Protein AF-A0A3N0GCI2-F1 (afdb_monomer_lite)

InterPro domains:
  IPR032248 Protein of unknown function DUF4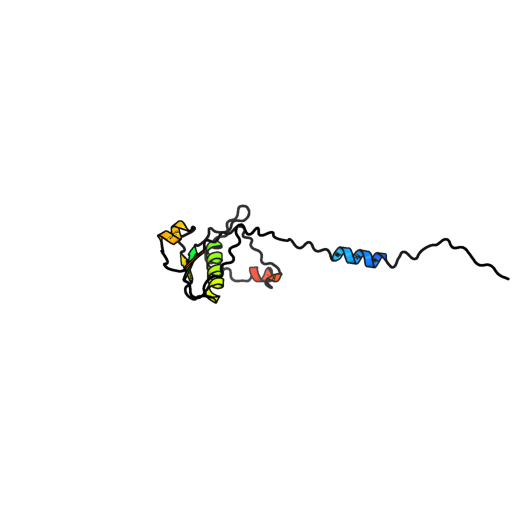823 [PF16105] (45-133)

Organism: NCBI:txid1577887

Sequence (144 aa):
MIAIILICYKRNYMKGYISALCVIFLSGCSAKYNSAMIQKNDELLTKDREIIIAVPANGVYLQKEYPGSGSITANIIKSAFSRYTDNVKIIAECKDISCLTSSLSIARGYYVVPEILHWEDRATEWSGIHKSRLSRLPKTTISR

Secondary structure (DSSP, 8-state):
-------------SSSHHHHHHHHTT-----------SS---PPPPTT-EEEEEPPPPPEETTEE-TTHHHHHHHHHHHHHTTT-S-EEEETT--SHHHHHHH---SSEEEE----S-------GGGS--HHHHTTS-TTSS--

pLDDT: mean 75.3, std 19.94, range [32.22, 97.56]

Foldseek 3Di:
DDDDDDDDDDDDDPPVVVVVVVVVVPDDDDDDDDPPPVDDDPDDFDFAAAEEEEQAAFFDDDHDGDPCNSVVVRVVVQVVNCVRHVRYYYDDPDQDPVCVCVVDPDPTHDYHHDYHPHDDPDPDVVVVQDPVNVVVPPPPPPDD

Radius of gyration: 28.75 Å; chains: 1; bounding box: 95×40×65 Å

Structure (mmCIF, N/CA/C/O backbone):
data_AF-A0A3N0GCI2-F1
#
_entry.id   AF-A0A3N0GCI2-F1
#
loop_
_atom_site.group_PDB
_atom_site.id
_atom_site.type_symbol
_atom_site.label_atom_id
_atom_site.label_alt_id
_atom_site.label_comp_id
_atom_site.label_asym_id
_atom_site.label_entity_id
_atom_site.label_seq_id
_atom_site.pdbx_PDB_ins_code
_atom_site.Cartn_x
_atom_site.Cartn_y
_atom_site.Cartn_z
_atom_site.occupancy
_atom_site.B_iso_or_equiv
_atom_site.auth_seq_id
_atom_site.auth_comp_id
_atom_site.auth_asym_id
_atom_site.auth_atom_id
_atom_site.pdbx_PDB_model_num
ATOM 1 N N . MET A 1 1 ? 77.156 -11.930 50.282 1.00 37.16 1 MET A N 1
ATOM 2 C CA . MET A 1 1 ? 77.565 -10.532 50.028 1.00 37.16 1 MET A CA 1
ATOM 3 C C . MET A 1 1 ? 76.585 -9.938 49.020 1.00 37.16 1 MET A C 1
ATOM 5 O O . MET A 1 1 ? 76.187 -10.644 48.106 1.00 37.16 1 MET A O 1
ATOM 9 N N . ILE A 1 2 ? 76.102 -8.729 49.297 1.00 35.06 2 ILE A N 1
ATOM 10 C CA . ILE A 1 2 ? 74.892 -8.070 48.764 1.00 35.06 2 ILE A CA 1
ATOM 11 C C . ILE A 1 2 ? 75.188 -7.223 47.509 1.00 35.06 2 ILE A C 1
ATOM 13 O O . ILE A 1 2 ? 76.265 -6.639 47.457 1.00 35.06 2 ILE A O 1
ATOM 17 N N . ALA A 1 3 ? 74.205 -7.129 46.589 1.00 40.81 3 ALA A N 1
ATOM 18 C CA . ALA A 1 3 ? 73.780 -5.994 45.714 1.00 40.81 3 ALA A CA 1
ATOM 19 C C . ALA A 1 3 ? 73.182 -6.594 44.414 1.00 40.81 3 ALA A C 1
ATOM 21 O O . ALA A 1 3 ? 73.892 -7.321 43.731 1.00 40.81 3 ALA A O 1
ATOM 22 N N . ILE A 1 4 ? 71.900 -6.556 44.010 1.00 46.25 4 ILE A N 1
ATOM 23 C CA . ILE A 1 4 ? 70.761 -5.608 43.925 1.00 46.25 4 ILE A CA 1
ATOM 24 C C . ILE A 1 4 ? 70.954 -4.346 43.035 1.00 46.25 4 ILE A C 1
ATOM 26 O O . ILE A 1 4 ? 71.775 -3.496 43.352 1.00 46.25 4 ILE A O 1
ATOM 30 N N . ILE A 1 5 ? 70.033 -4.214 42.046 1.00 47.97 5 ILE A N 1
ATOM 31 C CA . ILE A 1 5 ? 69.519 -3.033 41.279 1.00 47.97 5 ILE A CA 1
ATOM 32 C C . ILE A 1 5 ? 70.445 -2.522 40.134 1.00 47.97 5 ILE A C 1
ATOM 34 O O . ILE A 1 5 ? 71.601 -2.245 40.396 1.00 47.97 5 ILE A O 1
ATOM 38 N N . LEU A 1 6 ? 70.105 -2.380 38.834 1.00 44.53 6 LEU A N 1
ATOM 39 C CA . LEU A 1 6 ? 68.908 -1.942 38.072 1.00 44.53 6 LEU A CA 1
ATOM 40 C C . LEU A 1 6 ? 68.797 -2.692 36.715 1.00 44.53 6 LEU A C 1
ATOM 42 O O . LEU A 1 6 ? 69.759 -2.784 35.965 1.00 44.53 6 LEU A O 1
ATOM 46 N N . ILE A 1 7 ? 67.649 -3.296 36.390 1.00 52.59 7 ILE A N 1
ATOM 47 C CA . ILE A 1 7 ? 66.610 -2.841 35.432 1.00 52.59 7 ILE A CA 1
ATOM 48 C C . ILE A 1 7 ? 67.111 -2.088 34.177 1.00 52.59 7 ILE A C 1
ATOM 50 O O . ILE A 1 7 ? 67.329 -0.884 34.219 1.00 52.59 7 ILE A O 1
ATOM 54 N N . CYS A 1 8 ? 67.066 -2.764 33.021 1.00 41.34 8 CYS A N 1
ATOM 55 C CA . CYS A 1 8 ? 66.499 -2.198 31.787 1.00 41.34 8 CYS A CA 1
ATOM 56 C C . CYS A 1 8 ? 65.899 -3.309 30.898 1.00 41.34 8 CYS A C 1
ATOM 58 O O . CYS A 1 8 ? 66.438 -3.743 29.891 1.00 41.34 8 CYS A O 1
ATOM 60 N N . TYR A 1 9 ? 64.779 -3.845 31.375 1.00 50.53 9 TYR A N 1
ATOM 61 C CA . TYR A 1 9 ? 63.560 -4.049 30.597 1.00 50.53 9 TYR A CA 1
ATOM 62 C C . TYR A 1 9 ? 63.636 -4.595 29.152 1.00 50.53 9 TYR A C 1
ATOM 64 O O . TYR A 1 9 ? 63.745 -3.841 28.188 1.00 50.53 9 TYR A O 1
ATOM 72 N N . LYS A 1 10 ? 63.332 -5.887 28.969 1.00 45.72 10 LYS A N 1
ATOM 73 C CA . LYS A 1 10 ? 62.712 -6.374 27.722 1.00 45.72 10 LYS A CA 1
ATOM 74 C C . LYS A 1 10 ? 61.362 -7.017 28.047 1.00 45.72 10 LYS A C 1
ATOM 76 O O . LYS A 1 10 ? 61.254 -8.205 28.329 1.00 45.72 10 LYS A O 1
ATOM 81 N N . ARG A 1 11 ? 60.341 -6.152 28.099 1.00 49.34 11 ARG A N 1
ATOM 82 C CA . ARG A 1 11 ? 58.914 -6.441 28.334 1.00 49.34 11 ARG A CA 1
ATOM 83 C C . ARG A 1 11 ? 58.440 -7.567 27.410 1.00 49.34 11 ARG A C 1
ATOM 85 O O . ARG A 1 11 ? 58.559 -7.456 26.193 1.00 49.34 11 ARG A O 1
ATOM 92 N N . ASN A 1 12 ? 57.825 -8.587 28.002 1.00 60.28 12 ASN A N 1
ATOM 93 C CA . ASN A 1 12 ? 56.921 -9.528 27.340 1.00 60.28 12 ASN A CA 1
ATOM 94 C C . ASN A 1 12 ? 55.948 -8.783 26.402 1.00 60.28 12 ASN A C 1
ATOM 96 O O . ASN A 1 12 ? 55.055 -8.091 26.882 1.00 60.28 12 ASN A O 1
ATOM 100 N N . TYR A 1 13 ? 56.106 -8.930 25.083 1.00 57.53 13 TYR A N 1
ATOM 101 C CA . TYR A 1 13 ? 55.292 -8.235 24.070 1.00 57.53 13 TYR A CA 1
ATOM 102 C C . TYR A 1 13 ? 54.690 -9.187 23.022 1.00 57.53 13 TYR A C 1
ATOM 104 O O . TYR A 1 13 ? 54.504 -8.819 21.871 1.00 57.53 13 TYR A O 1
ATOM 112 N N . MET A 1 14 ? 54.371 -10.430 23.400 1.00 56.59 14 MET A N 1
ATOM 113 C CA . MET A 1 14 ? 53.867 -11.428 22.437 1.00 56.59 14 MET A CA 1
ATOM 114 C C . MET A 1 14 ? 52.675 -12.268 22.926 1.00 56.59 14 MET A C 1
ATOM 116 O O . MET A 1 14 ? 52.395 -13.327 22.381 1.00 56.59 14 MET A O 1
ATOM 120 N N . LYS A 1 15 ? 51.940 -11.793 23.942 1.00 52.03 15 LYS A N 1
ATOM 121 C CA . LYS A 1 15 ? 50.634 -12.361 24.353 1.00 52.03 15 LYS A CA 1
ATOM 122 C C . LYS A 1 15 ? 49.468 -11.362 24.300 1.00 52.03 15 LYS A C 1
ATOM 124 O O . LYS A 1 15 ? 48.321 -11.784 24.310 1.00 52.03 15 LYS A O 1
ATOM 129 N N . GLY A 1 16 ? 49.744 -10.058 24.184 1.00 52.06 16 GLY A N 1
ATOM 130 C CA . GLY A 1 16 ? 48.712 -9.016 24.046 1.00 52.06 16 GLY A CA 1
ATOM 131 C C . GLY A 1 16 ? 48.259 -8.747 22.604 1.00 52.06 16 GLY A C 1
ATOM 132 O O . GLY A 1 16 ? 47.158 -8.249 22.397 1.00 52.06 16 GLY A O 1
ATOM 133 N N . TYR A 1 17 ? 49.072 -9.111 21.605 1.00 55.38 17 TYR A N 1
ATOM 134 C CA . TYR A 1 17 ? 48.804 -8.793 20.194 1.00 55.38 17 TYR A CA 1
ATOM 135 C C . TYR A 1 17 ? 47.657 -9.612 19.586 1.00 55.38 17 TYR A C 1
ATOM 137 O O . TYR A 1 17 ? 46.899 -9.094 18.773 1.00 55.38 17 TYR A O 1
ATOM 145 N N . ILE A 1 18 ? 47.482 -10.866 20.019 1.00 58.12 18 ILE A N 1
ATOM 146 C CA . ILE A 1 18 ? 46.395 -11.733 19.531 1.00 58.12 18 ILE A CA 1
ATOM 147 C C . ILE A 1 18 ? 45.032 -11.212 20.020 1.00 58.12 18 ILE A C 1
ATOM 149 O O . ILE A 1 18 ? 44.058 -11.236 19.276 1.00 58.12 18 ILE A O 1
ATOM 153 N N . SER A 1 19 ? 44.979 -10.653 21.235 1.00 56.56 19 SER A N 1
ATOM 154 C CA . SER A 1 19 ? 43.761 -10.042 21.787 1.00 56.56 19 SER A CA 1
ATOM 155 C C . SER A 1 19 ? 43.356 -8.770 21.026 1.00 56.56 19 SER A C 1
ATOM 157 O O . SER A 1 19 ? 42.179 -8.568 20.735 1.00 56.56 19 SER A O 1
ATOM 159 N N . ALA A 1 20 ? 44.329 -7.949 20.615 1.00 61.59 20 ALA A N 1
ATOM 160 C CA . ALA A 1 20 ? 44.067 -6.719 19.865 1.00 61.59 20 ALA A CA 1
ATOM 161 C C . ALA A 1 20 ? 43.495 -6.973 18.456 1.00 61.59 20 ALA A C 1
ATOM 163 O O . ALA A 1 20 ? 42.687 -6.183 17.972 1.00 61.59 20 ALA A O 1
ATOM 164 N N . LEU A 1 21 ? 43.860 -8.088 17.810 1.00 62.84 21 LEU A N 1
ATOM 165 C CA . LEU A 1 21 ? 43.399 -8.413 16.456 1.00 62.84 21 LEU A CA 1
ATOM 166 C C . LEU A 1 21 ? 41.920 -8.851 16.418 1.00 62.84 21 LEU A C 1
ATOM 168 O O . LEU A 1 21 ? 41.221 -8.571 15.448 1.00 62.84 21 LEU A O 1
ATOM 172 N N . CYS A 1 22 ? 41.414 -9.475 17.489 1.00 63.81 22 CYS A N 1
ATOM 173 C CA . CYS A 1 22 ? 40.009 -9.894 17.597 1.00 63.81 22 CYS A CA 1
ATOM 174 C C . CYS A 1 22 ? 39.022 -8.720 17.689 1.00 63.81 22 CYS A C 1
ATOM 176 O O . CYS A 1 22 ? 37.889 -8.836 17.228 1.00 63.81 22 CYS A O 1
ATOM 178 N N . VAL A 1 23 ? 39.433 -7.581 18.256 1.00 67.31 23 VAL A N 1
ATOM 179 C CA . VAL A 1 23 ? 38.542 -6.421 18.452 1.00 67.31 23 VAL A CA 1
ATOM 180 C C . VAL A 1 23 ? 38.180 -5.751 17.121 1.00 67.31 23 VAL A C 1
ATOM 182 O O . VAL A 1 23 ? 37.085 -5.212 16.979 1.00 67.31 23 VAL A O 1
ATOM 185 N N . ILE A 1 24 ? 39.048 -5.854 16.112 1.00 69.38 24 ILE A N 1
ATOM 186 C CA . ILE A 1 24 ? 38.833 -5.262 14.782 1.00 69.38 24 ILE A CA 1
ATOM 187 C C . ILE A 1 24 ? 37.760 -6.034 13.992 1.00 69.38 24 ILE A C 1
ATOM 189 O O . ILE A 1 24 ? 37.026 -5.444 13.207 1.00 69.38 24 ILE A O 1
ATOM 193 N N . PHE A 1 25 ? 37.594 -7.338 14.240 1.00 68.56 25 PHE A N 1
ATOM 194 C CA . PHE A 1 25 ? 36.569 -8.146 13.564 1.00 68.56 25 PHE A CA 1
ATOM 195 C C . PHE A 1 25 ? 35.143 -7.912 14.085 1.00 68.56 25 PHE A C 1
ATOM 197 O O . PHE A 1 25 ? 34.185 -8.367 13.464 1.00 68.56 25 PHE A O 1
ATOM 204 N N . LEU A 1 26 ? 34.981 -7.191 15.197 1.00 69.50 26 LEU A N 1
ATOM 205 C CA . LEU A 1 26 ? 33.674 -6.920 15.802 1.00 69.50 26 LEU A CA 1
ATOM 206 C C . LEU A 1 26 ? 33.054 -5.588 15.348 1.00 69.50 26 LEU A C 1
ATOM 208 O O . LEU A 1 26 ? 31.910 -5.302 15.700 1.00 69.50 26 LEU A O 1
ATOM 212 N N . SER A 1 27 ? 33.749 -4.775 14.546 1.00 71.88 27 SER A N 1
ATOM 213 C CA . SER A 1 27 ? 33.171 -3.546 13.994 1.00 71.88 27 SER A CA 1
ATOM 214 C C . SER A 1 27 ? 32.392 -3.832 12.706 1.00 71.88 27 SER A C 1
ATOM 216 O O . SER A 1 27 ? 32.896 -3.647 11.600 1.00 71.88 27 SER A O 1
ATOM 218 N N . GLY A 1 28 ? 31.146 -4.287 12.837 1.00 70.69 28 GLY A N 1
ATOM 219 C CA . GLY A 1 28 ? 30.185 -4.284 11.733 1.00 70.69 28 GLY A CA 1
ATOM 220 C C . GLY A 1 28 ? 29.553 -2.899 11.569 1.00 70.69 28 GLY A C 1
ATOM 221 O O . GLY A 1 28 ? 28.933 -2.389 12.502 1.00 70.69 28 GLY A O 1
ATOM 222 N N . CYS A 1 29 ? 29.673 -2.279 10.391 1.00 73.19 29 CYS A N 1
ATOM 223 C CA . CYS A 1 29 ? 28.916 -1.067 10.067 1.00 73.19 29 CYS A CA 1
ATOM 224 C C . CYS A 1 29 ? 27.445 -1.428 9.817 1.00 73.19 29 CYS A C 1
ATOM 226 O O . CYS A 1 29 ? 27.091 -1.926 8.751 1.00 73.19 29 CYS A O 1
ATOM 228 N N . SER A 1 30 ? 26.580 -1.160 10.795 1.00 76.94 30 SER A N 1
ATOM 229 C CA . SER A 1 30 ? 25.133 -1.128 10.570 1.00 76.94 30 SER A CA 1
ATOM 230 C C . SER A 1 30 ? 24.768 0.176 9.858 1.00 76.94 30 SER A C 1
ATOM 232 O O . SER A 1 30 ? 25.091 1.264 10.342 1.00 76.94 30 SER A O 1
ATOM 234 N N . ALA A 1 31 ? 24.120 0.082 8.696 1.00 70.25 31 ALA A N 1
ATOM 235 C CA . ALA A 1 31 ? 23.612 1.250 7.989 1.00 70.25 31 ALA A CA 1
ATOM 236 C C . ALA A 1 31 ? 22.423 1.834 8.767 1.00 70.25 31 ALA A C 1
ATOM 238 O O . ALA A 1 31 ? 21.358 1.224 8.863 1.00 70.25 31 ALA A O 1
ATOM 239 N N . LYS A 1 32 ? 22.605 3.024 9.346 1.00 54.03 32 LYS A N 1
ATOM 240 C CA . LYS A 1 32 ? 21.532 3.756 10.022 1.00 54.03 32 LYS A CA 1
ATOM 241 C C . LYS A 1 32 ? 20.758 4.565 8.983 1.00 54.03 32 LYS A C 1
ATOM 243 O O . LYS A 1 32 ? 21.224 5.610 8.538 1.00 54.03 32 LYS A O 1
ATOM 248 N N . TYR A 1 33 ? 19.584 4.080 8.594 1.00 56.00 33 TYR A N 1
ATOM 249 C CA . TYR A 1 33 ? 18.678 4.822 7.719 1.00 56.00 33 TYR A CA 1
ATOM 250 C C . TYR A 1 33 ? 18.051 5.977 8.508 1.00 56.00 33 TYR A C 1
ATOM 252 O O . TYR A 1 33 ? 17.385 5.761 9.521 1.00 56.00 33 TYR A O 1
ATOM 260 N N . ASN A 1 34 ? 18.315 7.212 8.078 1.00 51.00 34 ASN A N 1
ATOM 261 C CA . ASN A 1 34 ? 17.694 8.402 8.647 1.00 51.00 34 ASN A CA 1
ATOM 262 C C . ASN A 1 34 ? 16.380 8.669 7.910 1.00 51.00 34 ASN A C 1
ATOM 264 O O . ASN A 1 34 ? 16.368 9.283 6.845 1.00 51.00 34 ASN A O 1
ATOM 268 N N . SER A 1 35 ? 15.279 8.175 8.467 1.00 57.66 35 SER A N 1
ATOM 269 C CA . SER A 1 35 ? 13.941 8.542 8.015 1.00 57.66 35 SER A CA 1
ATOM 270 C C . SER A 1 35 ? 13.604 9.905 8.612 1.00 57.66 35 SER A C 1
ATOM 272 O O . SER A 1 35 ? 13.126 9.989 9.744 1.00 57.66 35 SER A O 1
ATOM 274 N N . ALA A 1 36 ? 13.889 10.982 7.881 1.00 56.66 36 ALA A N 1
ATOM 275 C CA . ALA A 1 36 ? 13.440 12.309 8.277 1.00 56.66 36 ALA A CA 1
ATOM 276 C C . ALA A 1 36 ? 11.904 12.335 8.226 1.00 56.66 36 ALA A C 1
ATOM 278 O O . ALA A 1 36 ? 11.305 12.365 7.153 1.00 56.66 36 ALA A O 1
ATOM 279 N N . MET A 1 37 ? 11.256 12.268 9.390 1.00 56.12 37 MET A N 1
ATOM 280 C CA . MET A 1 37 ? 9.812 12.446 9.502 1.00 56.12 37 MET A CA 1
ATOM 281 C C . MET A 1 37 ? 9.512 13.921 9.219 1.00 56.12 37 MET A C 1
ATOM 283 O O . MET A 1 37 ? 9.735 14.775 10.072 1.00 56.12 37 MET A O 1
ATOM 287 N N . ILE A 1 38 ? 9.064 14.215 7.995 1.00 66.38 38 ILE A N 1
ATOM 288 C CA . ILE A 1 38 ? 8.855 15.588 7.501 1.00 66.38 38 ILE A CA 1
ATOM 289 C C . ILE A 1 38 ? 7.779 16.328 8.317 1.00 66.38 38 ILE A C 1
ATOM 291 O O . ILE A 1 38 ? 7.820 17.551 8.424 1.00 66.38 38 ILE A O 1
ATOM 295 N N . GLN A 1 39 ? 6.869 15.598 8.971 1.00 65.94 39 GLN A N 1
ATOM 296 C CA . GLN A 1 39 ? 5.877 16.169 9.875 1.00 65.94 39 GLN A CA 1
ATOM 297 C C . GLN A 1 39 ? 5.464 15.136 10.932 1.00 65.94 39 GLN A C 1
ATOM 299 O O . GLN A 1 39 ? 4.945 14.070 10.602 1.00 65.94 39 GLN A O 1
ATOM 304 N N . LYS A 1 40 ? 5.720 15.430 12.211 1.00 63.25 40 LYS A N 1
ATOM 305 C CA . LYS A 1 40 ? 5.290 14.581 13.330 1.00 63.25 40 LYS A CA 1
ATOM 306 C C . LYS A 1 40 ? 3.820 14.874 13.624 1.00 63.25 40 LYS A C 1
ATOM 308 O O . LYS A 1 40 ? 3.504 15.959 14.103 1.00 63.25 40 LYS A O 1
ATOM 313 N N . ASN A 1 41 ? 2.940 13.926 13.316 1.00 69.19 41 ASN A N 1
ATOM 314 C CA . ASN A 1 41 ? 1.565 13.941 13.803 1.00 69.19 41 ASN A CA 1
ATOM 315 C C . ASN A 1 41 ? 1.462 12.969 14.985 1.00 69.19 41 ASN A C 1
ATOM 317 O O . ASN A 1 41 ? 1.673 11.770 14.810 1.00 69.19 41 ASN A O 1
ATOM 321 N N . ASP A 1 42 ? 1.184 13.498 16.177 1.00 70.75 42 ASP A N 1
ATOM 322 C CA . ASP A 1 42 ? 1.030 12.716 17.411 1.00 70.75 42 ASP A CA 1
ATOM 323 C C . ASP A 1 42 ? -0.417 12.226 17.618 1.00 70.75 42 ASP A C 1
ATOM 325 O O . ASP A 1 42 ? -0.707 11.547 18.605 1.00 70.75 42 ASP A O 1
ATOM 329 N N . GLU A 1 43 ? -1.340 12.544 16.702 1.00 80.31 43 GLU A N 1
ATOM 330 C CA . GLU A 1 43 ? -2.701 12.021 16.766 1.00 80.31 43 GLU A CA 1
ATOM 331 C C . GLU A 1 43 ? -2.739 10.514 16.502 1.00 80.31 43 GLU A C 1
ATOM 333 O O . GLU A 1 43 ? -2.284 10.002 15.476 1.00 80.31 43 GLU A O 1
ATOM 338 N N . LEU A 1 44 ? -3.352 9.795 17.440 1.00 84.31 44 LEU A N 1
ATOM 339 C CA . LEU A 1 44 ? -3.632 8.378 17.289 1.00 84.31 44 LEU A CA 1
ATOM 340 C C . LEU A 1 44 ? -4.782 8.176 16.298 1.00 84.31 44 LEU A C 1
ATOM 342 O O . LEU A 1 44 ? -5.831 8.819 16.388 1.00 84.31 44 LEU A O 1
ATOM 346 N N . LEU A 1 45 ? -4.615 7.216 15.389 1.00 85.62 45 LEU A N 1
ATOM 347 C CA . LEU A 1 45 ? -5.703 6.780 14.520 1.00 85.62 45 LEU A CA 1
ATOM 348 C C . LEU A 1 45 ? -6.836 6.191 15.368 1.00 85.62 45 LEU A C 1
ATOM 350 O O . LEU A 1 45 ? -6.613 5.373 16.263 1.00 85.62 45 LEU A O 1
ATOM 354 N N . THR A 1 46 ? -8.071 6.593 15.076 1.00 88.38 46 THR A N 1
ATOM 355 C CA . THR A 1 46 ? -9.249 6.026 15.737 1.00 88.38 46 THR A CA 1
ATOM 356 C C . THR A 1 46 ? -9.545 4.646 15.152 1.00 88.38 46 THR A C 1
ATOM 358 O O . THR A 1 46 ? -9.604 4.494 13.930 1.00 88.38 46 THR A O 1
ATOM 361 N N . LYS A 1 47 ? -9.759 3.651 16.021 1.00 86.69 47 LYS A N 1
ATOM 362 C CA . LYS A 1 47 ? -10.196 2.304 15.620 1.00 86.69 47 LYS A CA 1
ATOM 363 C C . LYS A 1 47 ? -11.549 2.339 14.899 1.00 86.69 47 LYS A C 1
ATOM 365 O O . LYS A 1 47 ? -12.300 3.306 15.036 1.00 86.69 47 LYS A O 1
ATOM 370 N N . ASP A 1 48 ? -11.828 1.297 14.119 1.00 86.94 48 ASP A N 1
ATOM 371 C CA . ASP A 1 48 ? -13.105 1.089 13.413 1.00 86.94 48 ASP A CA 1
ATOM 372 C C . ASP A 1 48 ? -13.491 2.212 12.431 1.00 86.94 48 ASP A C 1
ATOM 374 O O . ASP A 1 48 ? -14.651 2.372 12.043 1.00 86.94 48 ASP A O 1
ATOM 378 N N . ARG A 1 49 ? -12.515 3.024 12.012 1.00 91.75 49 ARG A N 1
ATOM 379 C CA . ARG A 1 49 ? -12.679 3.991 10.924 1.00 91.75 49 ARG A CA 1
ATOM 380 C C . ARG A 1 49 ? -12.445 3.326 9.577 1.00 91.75 49 ARG A C 1
ATOM 382 O O . ARG A 1 49 ? -11.700 2.352 9.475 1.00 91.75 49 ARG A O 1
ATOM 389 N N . GLU A 1 50 ? -13.089 3.872 8.550 1.00 94.38 50 GLU A N 1
ATOM 390 C CA . GLU A 1 50 ? -12.847 3.458 7.172 1.00 94.38 50 GLU A CA 1
ATOM 391 C C . GLU A 1 50 ? -11.469 3.938 6.715 1.00 94.38 50 GLU A C 1
ATOM 393 O O . GLU A 1 50 ? -11.057 5.066 7.007 1.00 94.38 50 GLU A O 1
ATOM 398 N N . ILE A 1 51 ? -10.753 3.066 6.011 1.00 95.62 51 ILE A N 1
ATOM 399 C CA . ILE A 1 51 ? -9.430 3.349 5.464 1.00 95.62 51 ILE A CA 1
ATOM 400 C C . ILE A 1 51 ? -9.461 3.071 3.967 1.00 95.62 51 ILE A C 1
ATOM 402 O O . ILE A 1 51 ? -9.711 1.943 3.537 1.00 95.62 51 ILE A O 1
ATOM 406 N N . ILE A 1 52 ? -9.188 4.108 3.181 1.00 96.69 52 ILE A N 1
ATOM 407 C CA . ILE A 1 52 ? -9.175 4.053 1.722 1.00 96.69 52 ILE A CA 1
ATOM 408 C C . ILE A 1 52 ? -7.738 4.216 1.238 1.00 96.69 52 ILE A C 1
ATOM 410 O O . ILE A 1 52 ? -7.084 5.213 1.532 1.00 96.69 52 ILE A O 1
ATOM 414 N N . ILE A 1 53 ? -7.245 3.231 0.496 1.00 97.00 53 ILE A N 1
ATOM 415 C CA . ILE A 1 53 ? -5.851 3.137 0.063 1.00 97.00 53 ILE A CA 1
ATOM 416 C C . ILE A 1 53 ? -5.788 3.284 -1.462 1.00 97.00 53 ILE A C 1
ATOM 418 O O . ILE A 1 53 ? -6.467 2.552 -2.182 1.00 97.00 53 ILE A O 1
ATOM 422 N N . ALA A 1 54 ? -4.955 4.199 -1.955 1.00 97.56 54 ALA A N 1
ATOM 423 C CA . ALA A 1 54 ? -4.594 4.288 -3.372 1.00 97.56 54 ALA A CA 1
ATOM 424 C C . ALA A 1 54 ? -3.540 3.232 -3.744 1.00 97.56 54 ALA A C 1
ATOM 426 O O . ALA A 1 54 ? -2.727 2.825 -2.909 1.00 97.56 54 ALA A O 1
ATOM 427 N N . VAL A 1 55 ? -3.514 2.818 -5.012 1.00 97.38 55 VAL A N 1
ATOM 428 C CA . VAL A 1 55 ? -2.444 1.955 -5.527 1.00 97.38 55 VAL A CA 1
ATOM 429 C C . VAL A 1 55 ? -1.300 2.834 -6.040 1.00 97.38 55 VAL A C 1
ATOM 431 O O . VAL A 1 55 ? -1.503 3.623 -6.964 1.00 97.38 55 VAL A O 1
ATOM 434 N N . PRO A 1 56 ? -0.084 2.715 -5.473 1.00 96.50 56 PRO A N 1
ATOM 435 C CA . PRO A 1 56 ? 1.053 3.483 -5.950 1.00 96.50 56 PRO A CA 1
ATOM 436 C C . PRO A 1 56 ? 1.509 2.980 -7.320 1.00 96.50 56 PRO A C 1
ATOM 438 O O . PRO A 1 56 ? 1.223 1.848 -7.723 1.00 96.50 56 PRO A O 1
ATOM 441 N N . ALA A 1 57 ? 2.286 3.806 -8.019 1.00 95.25 57 ALA A N 1
ATOM 442 C CA . ALA A 1 57 ? 3.054 3.328 -9.162 1.00 95.25 57 ALA A CA 1
ATOM 443 C C . ALA A 1 57 ? 3.986 2.176 -8.746 1.00 95.25 57 ALA A C 1
ATOM 445 O O . ALA A 1 57 ? 4.383 2.062 -7.583 1.00 95.25 57 ALA A O 1
ATOM 446 N N . ASN A 1 58 ? 4.336 1.320 -9.704 1.00 94.88 58 ASN A N 1
ATOM 447 C CA . ASN A 1 58 ? 5.308 0.266 -9.459 1.00 94.88 58 ASN A CA 1
ATOM 448 C C . ASN A 1 58 ? 6.664 0.867 -9.075 1.00 94.88 58 ASN A C 1
ATOM 450 O O . ASN A 1 58 ? 7.095 1.880 -9.625 1.00 94.88 58 ASN A O 1
ATOM 454 N N . GLY A 1 59 ? 7.348 0.201 -8.150 1.00 93.12 59 GLY A N 1
ATOM 455 C CA . GLY A 1 59 ? 8.712 0.527 -7.786 1.00 93.12 59 GLY A CA 1
ATOM 456 C C . GLY A 1 59 ? 9.659 0.353 -8.967 1.00 93.12 59 GLY A C 1
ATOM 457 O O . GLY A 1 59 ? 9.519 -0.569 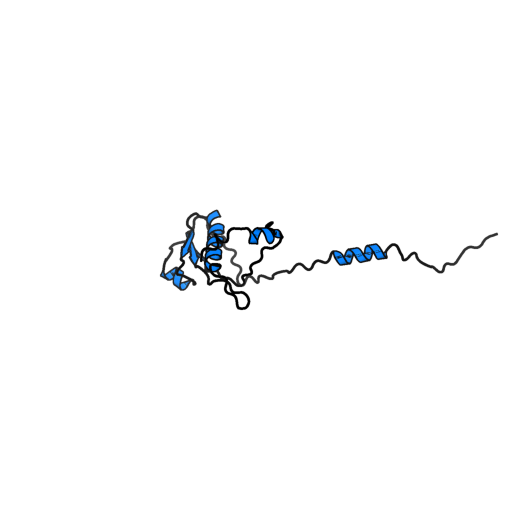-9.780 1.00 93.12 59 GLY A O 1
ATOM 458 N N . VAL A 1 60 ? 10.653 1.231 -9.025 1.00 91.31 60 VAL A N 1
ATOM 459 C CA . VAL A 1 60 ? 11.705 1.227 -10.040 1.00 91.31 60 VAL A CA 1
ATOM 460 C C . VAL A 1 60 ? 13.054 1.172 -9.337 1.00 91.31 60 VAL A C 1
ATOM 462 O O . VAL A 1 60 ? 13.280 1.868 -8.350 1.00 91.31 60 VAL A O 1
ATOM 465 N N . TYR A 1 61 ? 13.964 0.351 -9.856 1.00 87.31 61 TYR A N 1
ATOM 466 C CA . TYR A 1 61 ? 15.366 0.356 -9.449 1.00 87.31 61 TYR A CA 1
ATOM 467 C C . TYR A 1 61 ? 16.255 0.425 -10.674 1.00 87.31 61 TYR A C 1
ATOM 469 O O . TYR A 1 61 ? 16.149 -0.405 -11.581 1.00 87.31 61 TYR A O 1
ATOM 477 N N . LEU A 1 62 ? 17.155 1.408 -10.681 1.00 86.44 62 LEU A N 1
ATOM 478 C CA . LEU A 1 62 ? 17.959 1.759 -11.847 1.00 86.44 62 LEU A CA 1
ATOM 479 C C . LEU A 1 62 ? 17.043 2.047 -13.048 1.00 86.44 62 LEU A C 1
ATOM 481 O O . LEU A 1 62 ? 16.378 3.073 -13.073 1.00 86.44 62 LEU A O 1
ATOM 485 N N . GLN A 1 63 ? 16.984 1.142 -14.020 1.00 88.25 63 GLN A N 1
ATOM 486 C CA . GLN A 1 63 ? 16.143 1.259 -15.218 1.00 88.25 63 GLN A CA 1
ATOM 487 C C . GLN A 1 63 ? 15.116 0.120 -15.310 1.00 88.25 63 GLN A C 1
ATOM 489 O O . GLN A 1 63 ? 14.518 -0.107 -16.357 1.00 88.25 63 GLN A O 1
ATOM 494 N N . LYS A 1 64 ? 14.939 -0.637 -14.221 1.00 90.12 64 LYS A N 1
ATOM 495 C CA . LYS A 1 64 ? 14.040 -1.784 -14.154 1.00 90.12 64 LYS A CA 1
ATOM 496 C C . LYS A 1 64 ? 12.827 -1.436 -13.302 1.00 90.12 64 LYS A C 1
ATOM 498 O O . LYS A 1 64 ? 12.944 -1.264 -12.090 1.00 90.12 64 LYS A O 1
ATOM 503 N N . GLU A 1 65 ? 11.666 -1.380 -13.939 1.00 92.12 65 GLU A N 1
ATOM 504 C CA . GLU A 1 65 ? 10.380 -1.405 -13.247 1.00 92.12 65 GLU A CA 1
ATOM 505 C C . GLU A 1 65 ? 10.101 -2.818 -12.714 1.00 92.12 65 GLU A C 1
ATOM 507 O O . GLU A 1 65 ? 10.480 -3.818 -13.334 1.00 92.12 65 GLU A O 1
ATOM 512 N N . TYR A 1 66 ? 9.431 -2.906 -11.566 1.00 92.25 66 TYR A N 1
ATOM 513 C CA . TYR A 1 66 ? 8.937 -4.161 -11.003 1.00 92.25 66 TYR A CA 1
ATOM 514 C C . TYR A 1 66 ? 7.412 -4.213 -11.116 1.00 92.25 66 TYR A C 1
ATOM 516 O O . TYR A 1 66 ? 6.722 -3.715 -10.220 1.00 92.25 66 TYR A O 1
ATOM 524 N N . PRO A 1 67 ? 6.861 -4.814 -12.185 1.00 93.88 67 PRO A N 1
ATOM 525 C CA . PRO A 1 67 ? 5.421 -4.911 -12.374 1.00 93.88 67 PRO A CA 1
ATOM 526 C C . PRO A 1 67 ? 4.726 -5.557 -11.176 1.00 93.88 67 PRO A C 1
ATOM 528 O O . PRO A 1 67 ? 5.221 -6.524 -10.596 1.00 93.88 67 PRO A O 1
ATOM 531 N N . GLY A 1 68 ? 3.587 -4.993 -10.786 1.00 93.56 68 GLY A N 1
ATOM 532 C CA . GLY A 1 68 ? 2.768 -5.488 -9.681 1.00 93.56 68 GLY A CA 1
ATOM 533 C C . GLY A 1 68 ? 3.256 -5.080 -8.287 1.00 93.56 68 GLY A C 1
ATOM 534 O O . GLY A 1 68 ? 2.493 -5.213 -7.330 1.00 93.56 68 GLY A O 1
ATOM 535 N N . SER A 1 69 ? 4.464 -4.523 -8.146 1.00 94.62 69 SER A N 1
ATOM 536 C CA . SER A 1 69 ? 4.971 -4.021 -6.856 1.00 94.62 69 SER A CA 1
ATOM 537 C C . SER A 1 69 ? 4.065 -2.954 -6.233 1.00 94.62 69 SER A C 1
ATOM 539 O O . SER A 1 69 ? 3.910 -2.925 -5.010 1.00 94.62 69 SER A O 1
ATOM 541 N N . GLY A 1 70 ? 3.393 -2.138 -7.054 1.00 95.38 70 GLY A N 1
ATOM 542 C CA . GLY A 1 70 ? 2.399 -1.174 -6.584 1.00 95.38 70 GLY A CA 1
ATOM 543 C C . GLY A 1 70 ? 1.216 -1.852 -5.890 1.00 95.38 70 GLY A C 1
ATOM 544 O O . GLY A 1 70 ? 0.906 -1.572 -4.730 1.00 95.38 70 GLY A O 1
ATOM 545 N N . SER A 1 71 ? 0.609 -2.831 -6.565 1.00 96.38 71 SER A N 1
ATOM 546 C CA . SER A 1 71 ? -0.499 -3.629 -6.022 1.00 96.38 71 SER A CA 1
ATOM 547 C C . SER A 1 71 ? -0.091 -4.404 -4.766 1.00 96.38 71 SER A C 1
ATOM 549 O O . SER A 1 71 ? -0.820 -4.420 -3.772 1.00 96.38 71 SER A O 1
ATOM 551 N N . ILE A 1 72 ? 1.103 -5.003 -4.762 1.00 95.06 72 ILE A N 1
ATOM 552 C CA . ILE A 1 72 ? 1.647 -5.701 -3.589 1.00 95.06 72 ILE A CA 1
ATOM 553 C C . ILE A 1 72 ? 1.767 -4.734 -2.405 1.00 95.06 72 ILE A C 1
ATOM 555 O O . ILE A 1 72 ? 1.327 -5.059 -1.304 1.00 95.06 72 ILE A O 1
ATOM 559 N N . THR A 1 73 ? 2.296 -3.532 -2.633 1.00 96.06 73 THR A N 1
ATOM 560 C CA . THR A 1 73 ? 2.446 -2.503 -1.595 1.00 96.06 73 THR A CA 1
ATOM 561 C C . THR A 1 73 ? 1.095 -2.110 -1.003 1.00 96.06 73 THR A C 1
ATOM 563 O O . THR A 1 73 ? 0.931 -2.137 0.218 1.00 96.06 73 THR A O 1
ATOM 566 N N . ALA A 1 74 ? 0.096 -1.830 -1.845 1.00 97.50 74 ALA A N 1
ATOM 567 C CA . ALA A 1 74 ? -1.255 -1.504 -1.389 1.00 97.50 74 ALA A CA 1
ATOM 568 C C . ALA A 1 74 ? -1.882 -2.640 -0.557 1.00 97.50 74 ALA A C 1
ATOM 570 O O . ALA A 1 74 ? -2.488 -2.386 0.486 1.00 97.50 74 ALA A O 1
ATOM 571 N N . ASN A 1 75 ? -1.689 -3.900 -0.960 1.00 97.50 75 ASN A N 1
ATOM 572 C CA . ASN A 1 75 ? -2.186 -5.064 -0.221 1.00 97.50 75 ASN A CA 1
ATOM 573 C C . ASN A 1 75 ? -1.473 -5.278 1.122 1.00 97.50 75 ASN A C 1
ATOM 575 O O . ASN A 1 75 ? -2.126 -5.603 2.115 1.00 97.50 75 ASN A O 1
ATOM 579 N N . ILE A 1 76 ? -0.158 -5.059 1.189 1.00 95.94 76 ILE A N 1
ATOM 580 C CA . ILE A 1 76 ? 0.591 -5.114 2.453 1.00 95.94 76 ILE A CA 1
ATOM 581 C C . ILE A 1 76 ? 0.063 -4.048 3.414 1.00 95.94 76 ILE A C 1
ATOM 583 O O . ILE A 1 76 ? -0.244 -4.360 4.565 1.00 95.94 76 ILE A O 1
ATOM 587 N N . ILE A 1 77 ? -0.121 -2.816 2.938 1.00 96.94 77 ILE A N 1
ATOM 588 C CA . ILE A 1 77 ? -0.678 -1.722 3.742 1.00 96.94 77 ILE A CA 1
ATOM 589 C C . ILE A 1 77 ? -2.094 -2.065 4.213 1.00 96.94 77 ILE A C 1
ATOM 591 O O . ILE A 1 77 ? -2.390 -1.940 5.403 1.00 96.94 77 ILE A O 1
ATOM 595 N N . LYS A 1 78 ? -2.947 -2.587 3.322 1.00 97.19 78 LYS A N 1
ATOM 596 C CA . LYS A 1 78 ? -4.278 -3.084 3.691 1.00 97.19 78 LYS A CA 1
ATOM 597 C C . LYS A 1 78 ? -4.195 -4.113 4.814 1.00 97.19 78 LYS A C 1
ATOM 599 O O . LYS A 1 78 ? -4.920 -3.992 5.797 1.00 97.19 78 LYS A O 1
ATOM 604 N N . SER A 1 79 ? -3.301 -5.096 4.704 1.00 96.75 79 SER A N 1
ATOM 605 C CA . SER A 1 79 ? -3.138 -6.142 5.721 1.00 96.75 79 SER A CA 1
ATOM 606 C C . SER A 1 79 ? -2.676 -5.597 7.080 1.00 96.75 79 SER A C 1
ATOM 608 O O . SER A 1 79 ? -3.090 -6.108 8.120 1.00 96.75 79 SER A O 1
ATOM 610 N N . ALA A 1 80 ? -1.860 -4.538 7.090 1.00 95.44 80 ALA A N 1
ATOM 611 C CA . ALA A 1 80 ? -1.424 -3.884 8.319 1.00 95.44 80 ALA A CA 1
ATOM 612 C C . ALA A 1 80 ? -2.595 -3.176 9.014 1.00 95.44 80 ALA A C 1
ATOM 614 O O . ALA A 1 80 ? -2.800 -3.355 10.214 1.00 95.44 80 ALA A O 1
ATOM 615 N N . PHE A 1 81 ?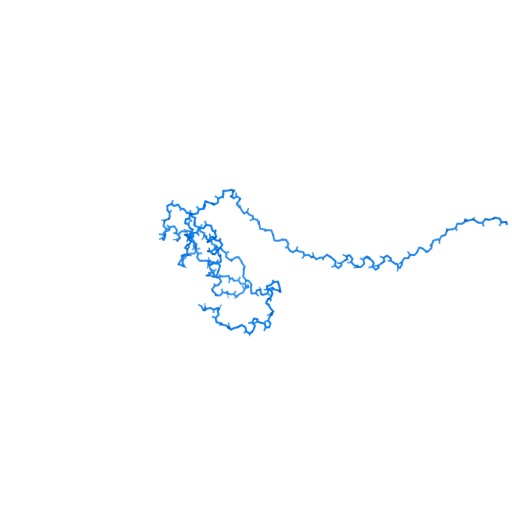 -3.403 -2.437 8.251 1.00 95.88 81 PHE A N 1
ATOM 616 C CA . PHE A 1 81 ? -4.580 -1.746 8.775 1.00 95.88 81 PHE A CA 1
ATOM 617 C C . PHE A 1 81 ? -5.729 -2.682 9.154 1.00 95.88 81 PHE A C 1
ATOM 619 O O . PHE A 1 81 ? -6.446 -2.395 10.111 1.00 95.88 81 PHE A O 1
ATOM 626 N N . SER A 1 82 ? -5.845 -3.835 8.490 1.00 94.88 82 SER A N 1
ATOM 627 C CA . SER A 1 82 ? -6.887 -4.837 8.772 1.00 94.88 82 SER A CA 1
ATOM 628 C C . SER A 1 82 ? -6.804 -5.416 10.192 1.00 94.88 82 SER A C 1
ATOM 630 O O . SER A 1 82 ? -7.728 -6.063 10.659 1.00 94.88 82 SER A O 1
ATOM 632 N N . ARG A 1 83 ? -5.704 -5.176 10.919 1.00 93.19 83 ARG A N 1
ATOM 633 C CA . ARG A 1 83 ? -5.569 -5.544 12.339 1.00 93.19 83 ARG A CA 1
ATOM 634 C C . ARG A 1 83 ? -6.359 -4.631 13.282 1.00 93.19 83 ARG A C 1
ATOM 636 O O . ARG A 1 83 ? -6.470 -4.942 14.465 1.00 93.19 83 ARG A O 1
ATOM 643 N N . TYR A 1 84 ? -6.835 -3.489 12.787 1.00 92.62 84 TYR A N 1
ATOM 644 C CA . TYR A 1 84 ? -7.444 -2.425 13.590 1.00 92.62 84 TYR A CA 1
ATOM 645 C C . TYR A 1 84 ? -8.861 -2.046 13.143 1.00 92.62 84 TYR A C 1
ATOM 647 O O . TYR A 1 84 ? -9.545 -1.334 13.875 1.00 92.62 84 TYR A O 1
ATOM 655 N N . THR A 1 85 ? -9.269 -2.454 11.942 1.00 93.06 85 THR A N 1
ATOM 656 C CA . THR A 1 85 ? -10.587 -2.191 11.355 1.00 93.06 85 THR A CA 1
ATOM 657 C C . THR A 1 85 ? -10.820 -3.164 10.203 1.00 93.06 85 THR A C 1
ATOM 659 O O . THR A 1 85 ? -9.898 -3.441 9.437 1.00 93.06 85 THR A O 1
ATOM 662 N N . ASP A 1 86 ? -12.050 -3.646 10.043 1.00 93.25 86 ASP A N 1
ATOM 663 C CA . ASP A 1 86 ? -12.430 -4.489 8.901 1.00 93.25 86 ASP A CA 1
ATOM 664 C C . ASP A 1 86 ? -12.747 -3.660 7.643 1.00 93.25 86 ASP A C 1
ATOM 666 O O . ASP A 1 86 ? -12.835 -4.188 6.533 1.00 93.25 86 ASP A O 1
ATOM 670 N N . ASN A 1 87 ? -12.903 -2.339 7.787 1.00 94.00 87 ASN A N 1
ATOM 671 C CA . ASN A 1 87 ? -13.321 -1.454 6.703 1.00 94.00 87 ASN A CA 1
ATOM 672 C C . ASN A 1 87 ? -12.116 -0.830 5.984 1.00 94.00 87 ASN A C 1
ATOM 674 O O . ASN A 1 87 ? -11.879 0.378 6.047 1.00 94.00 87 ASN A O 1
ATOM 678 N N . VAL A 1 88 ? -11.333 -1.684 5.318 1.00 95.75 88 VAL A N 1
ATOM 679 C CA . VAL A 1 88 ? -10.157 -1.278 4.537 1.00 95.75 88 VAL A CA 1
ATOM 680 C C . VAL A 1 88 ? -10.354 -1.592 3.055 1.00 95.75 88 VAL A C 1
ATOM 682 O O . VAL A 1 88 ? -10.464 -2.758 2.656 1.00 95.75 88 VAL A O 1
ATOM 685 N N . LYS A 1 89 ? -10.344 -0.553 2.217 1.00 95.56 89 LYS A N 1
ATOM 686 C CA . LYS A 1 89 ? -10.574 -0.653 0.769 1.00 95.56 89 LYS A CA 1
ATOM 687 C C . LYS A 1 89 ? -9.374 -0.137 -0.010 1.00 95.56 89 LYS A C 1
ATOM 689 O O . LYS A 1 89 ? -8.744 0.841 0.375 1.00 95.56 89 LYS A O 1
ATOM 694 N N . ILE A 1 90 ? -9.080 -0.805 -1.120 1.00 96.75 90 ILE A N 1
ATOM 695 C CA . ILE A 1 90 ? -8.085 -0.362 -2.098 1.00 96.75 90 ILE A CA 1
ATOM 696 C C . ILE A 1 90 ? -8.853 0.129 -3.322 1.00 96.75 90 ILE A C 1
ATOM 698 O O . ILE A 1 90 ? -9.727 -0.590 -3.805 1.00 96.75 90 ILE A O 1
ATOM 702 N N . ILE A 1 91 ? -8.520 1.321 -3.809 1.00 96.12 91 ILE A N 1
ATOM 703 C CA . ILE A 1 91 ? -9.052 1.882 -5.055 1.00 96.12 91 ILE A CA 1
ATOM 704 C C . ILE A 1 91 ? -7.931 1.815 -6.090 1.00 96.12 91 ILE A C 1
ATOM 706 O O . ILE A 1 91 ? -6.956 2.563 -6.007 1.00 96.12 91 ILE A O 1
ATOM 710 N N . ALA A 1 92 ? -8.031 0.860 -7.015 1.00 93.44 92 ALA A N 1
ATOM 711 C CA . ALA A 1 92 ? -6.946 0.516 -7.935 1.00 93.44 92 ALA A CA 1
ATOM 712 C C . ALA A 1 92 ? -6.684 1.599 -8.988 1.00 93.44 92 ALA A C 1
ATOM 714 O O . ALA A 1 92 ? -5.568 1.742 -9.483 1.00 93.44 92 ALA A O 1
ATOM 715 N N . GLU A 1 93 ? -7.713 2.372 -9.308 1.00 93.25 93 GLU A N 1
ATOM 716 C CA . GLU A 1 93 ? -7.716 3.407 -10.332 1.00 93.25 93 GLU A CA 1
ATOM 717 C C . GLU A 1 93 ? -7.070 4.710 -9.843 1.00 93.25 93 GLU A C 1
ATOM 719 O O . GLU A 1 93 ? -6.709 5.563 -10.653 1.00 93.25 93 GLU A O 1
ATOM 724 N N . CYS A 1 94 ? -6.892 4.862 -8.527 1.00 93.81 94 CYS A N 1
ATOM 725 C CA . CYS A 1 94 ? -6.360 6.075 -7.924 1.00 93.81 94 CYS A CA 1
ATOM 726 C C . CYS A 1 94 ? -4.902 5.938 -7.502 1.00 93.81 94 CYS A C 1
ATOM 728 O O . CYS A 1 94 ? -4.507 4.958 -6.872 1.00 93.81 94 CYS A O 1
ATOM 730 N N . LYS A 1 95 ? -4.133 6.992 -7.796 1.00 91.94 95 LYS A N 1
ATOM 731 C CA . LYS A 1 95 ? -2.714 7.133 -7.435 1.00 91.94 95 LYS A CA 1
ATOM 732 C C . LYS A 1 95 ? -2.444 8.279 -6.461 1.00 91.94 95 LYS A C 1
ATOM 734 O O . LYS A 1 95 ? -1.382 8.315 -5.854 1.00 91.94 95 LYS A O 1
ATOM 739 N N . ASP A 1 96 ? -3.386 9.207 -6.322 1.00 92.00 96 ASP A N 1
ATOM 740 C CA . ASP A 1 96 ? -3.239 10.416 -5.518 1.00 92.00 96 ASP A CA 1
ATOM 741 C C . ASP A 1 96 ? -4.494 10.711 -4.685 1.00 92.00 96 ASP A C 1
ATOM 743 O O . ASP A 1 96 ? -5.551 10.087 -4.836 1.00 92.00 96 ASP A O 1
ATOM 747 N N . ILE A 1 97 ? -4.359 11.678 -3.777 1.00 92.00 97 ILE A N 1
ATOM 748 C CA . ILE A 1 97 ? -5.415 12.071 -2.842 1.00 92.00 97 ILE A CA 1
ATOM 749 C C . ILE A 1 97 ? -6.614 12.724 -3.540 1.00 92.00 97 ILE A C 1
ATOM 751 O O . ILE A 1 97 ? -7.755 12.556 -3.105 1.00 92.00 97 ILE A O 1
ATOM 755 N N . SER A 1 98 ? -6.381 13.444 -4.634 1.00 93.25 98 SER A N 1
ATOM 756 C CA . SER A 1 98 ? -7.429 14.141 -5.380 1.00 93.25 98 SER A CA 1
ATOM 757 C C . SER A 1 98 ? -8.363 13.135 -6.051 1.00 93.25 98 SER A C 1
ATOM 759 O O . SER A 1 98 ? -9.584 13.272 -5.984 1.00 93.25 98 SER A O 1
ATOM 761 N N . CYS A 1 99 ? -7.802 12.065 -6.616 1.00 94.00 99 CYS A N 1
ATOM 762 C CA . CYS A 1 99 ? -8.562 10.944 -7.152 1.00 94.00 99 CYS A CA 1
ATOM 763 C C . CYS A 1 99 ? -9.368 10.236 -6.059 1.00 94.00 99 CYS A C 1
ATOM 765 O O . CYS A 1 99 ? -10.559 9.982 -6.242 1.00 94.00 99 CYS A O 1
ATOM 767 N N . LEU A 1 100 ? -8.757 9.949 -4.902 1.00 93.25 100 LEU A N 1
ATOM 768 C CA . LEU A 1 100 ? -9.451 9.273 -3.801 1.00 93.25 100 LEU A CA 1
ATOM 769 C C . LEU A 1 100 ? -10.644 10.082 -3.286 1.00 93.25 100 LEU A C 1
ATOM 771 O O . LEU A 1 100 ? -11.743 9.553 -3.162 1.00 93.25 100 LEU A O 1
ATOM 775 N N . THR A 1 101 ? -10.442 11.374 -3.040 1.00 92.00 101 THR A N 1
ATOM 776 C CA . THR A 1 101 ? -11.494 12.260 -2.520 1.00 92.00 101 THR A CA 1
ATOM 777 C C . THR A 1 101 ? -12.620 12.500 -3.527 1.00 92.00 101 THR A C 1
ATOM 779 O O . THR A 1 101 ? -13.768 12.671 -3.119 1.00 92.00 101 THR A O 1
ATOM 782 N N . SER A 1 102 ? -12.315 12.467 -4.829 1.00 90.31 102 SER A N 1
ATOM 783 C CA . SER A 1 102 ? -13.310 12.606 -5.902 1.00 90.31 102 SER A CA 1
ATOM 784 C C . SER A 1 102 ? -14.076 11.309 -6.183 1.00 90.31 102 SER A C 1
ATOM 786 O O . SER A 1 102 ? -15.258 11.357 -6.510 1.00 90.31 102 SER A O 1
ATOM 788 N N . SER A 1 103 ? -13.416 10.152 -6.078 1.00 84.88 103 SER A N 1
ATOM 789 C CA . SER A 1 103 ? -14.023 8.840 -6.351 1.00 84.88 103 SER A CA 1
ATOM 790 C C . SER A 1 103 ? -14.877 8.334 -5.193 1.00 84.88 103 SER A C 1
ATOM 792 O O . SER A 1 103 ? -15.944 7.765 -5.419 1.00 84.88 103 SER A O 1
ATOM 794 N N . LEU A 1 104 ? -14.430 8.547 -3.954 1.00 83.75 104 LEU A N 1
ATOM 795 C CA . LEU A 1 104 ? -15.127 8.086 -2.765 1.00 83.75 104 LEU A CA 1
ATOM 796 C C . LEU A 1 104 ? -14.953 9.090 -1.628 1.00 83.75 104 LEU A C 1
ATOM 798 O O . LEU A 1 104 ? -13.983 9.041 -0.877 1.00 83.75 104 LEU A O 1
ATOM 802 N N . SER A 1 105 ? -15.936 9.974 -1.469 1.00 81.62 105 SER A N 1
ATOM 803 C CA . SER A 1 105 ? -15.984 10.867 -0.316 1.00 81.62 105 SER A CA 1
ATOM 804 C C . SER A 1 105 ? -16.430 10.095 0.926 1.00 81.62 105 SER A C 1
ATOM 806 O O . SER A 1 105 ? -17.574 9.646 1.016 1.00 81.62 105 SER A O 1
ATOM 808 N N . ILE A 1 106 ? -15.523 9.929 1.887 1.00 86.44 106 ILE A N 1
ATOM 809 C CA . ILE A 1 106 ? -15.834 9.321 3.184 1.00 86.44 106 ILE A CA 1
ATOM 810 C C . ILE A 1 106 ? -16.152 10.403 4.219 1.00 86.44 106 ILE A C 1
ATOM 812 O O . ILE A 1 106 ? -15.427 11.386 4.361 1.00 86.44 106 ILE A O 1
ATOM 816 N N . ALA A 1 107 ? -17.224 10.204 4.988 1.00 81.88 107 ALA A N 1
ATOM 817 C CA . ALA A 1 107 ? -17.622 11.147 6.034 1.00 81.88 107 ALA A CA 1
ATOM 818 C C . ALA A 1 107 ? -16.662 11.126 7.237 1.00 81.88 107 ALA A C 1
ATOM 820 O O . ALA A 1 107 ? -16.416 12.155 7.864 1.00 81.88 107 ALA A O 1
ATOM 821 N N . ARG A 1 108 ? -16.140 9.943 7.593 1.00 86.69 108 ARG A N 1
ATOM 822 C CA . ARG A 1 108 ? -15.188 9.749 8.697 1.00 86.69 108 ARG A CA 1
ATOM 823 C C . ARG A 1 108 ? -14.245 8.593 8.393 1.00 86.69 108 ARG A C 1
ATOM 825 O O . ARG A 1 108 ? -14.644 7.434 8.482 1.00 86.69 108 ARG A O 1
ATOM 832 N N . GLY A 1 109 ? -12.986 8.905 8.129 1.00 92.62 109 GLY A N 1
ATOM 833 C CA . GLY A 1 109 ? -11.968 7.899 7.867 1.00 92.62 109 GLY A CA 1
ATOM 834 C C . GLY A 1 109 ? -10.645 8.516 7.457 1.00 92.62 109 GLY A C 1
ATOM 835 O O . GLY A 1 109 ? -10.427 9.712 7.650 1.00 92.62 109 GLY A O 1
ATOM 836 N N . TYR A 1 110 ? -9.780 7.683 6.894 1.00 93.81 110 TYR A N 1
ATOM 837 C CA . TYR A 1 110 ? -8.440 8.072 6.481 1.00 93.81 110 TYR A CA 1
ATOM 838 C C . TYR A 1 110 ? -8.195 7.681 5.027 1.00 93.81 110 TYR A C 1
ATOM 840 O O . TYR A 1 110 ? -8.510 6.564 4.611 1.00 93.81 110 TYR A O 1
ATOM 848 N N . TYR A 1 111 ? -7.585 8.592 4.275 1.00 95.25 111 TYR A N 1
ATOM 849 C CA . TYR A 1 111 ? -7.022 8.289 2.966 1.00 95.25 111 TYR A CA 1
ATOM 850 C C . TYR A 1 111 ? -5.535 7.988 3.113 1.00 95.25 111 TYR A C 1
ATOM 852 O O . TYR A 1 111 ? -4.818 8.687 3.829 1.00 95.25 111 TYR A O 1
ATOM 860 N N . VAL A 1 112 ? -5.070 6.959 2.416 1.00 95.75 112 VAL A N 1
ATOM 861 C CA . VAL A 1 112 ? -3.676 6.526 2.426 1.00 95.75 112 VAL A CA 1
ATOM 862 C C . VAL A 1 112 ? -3.165 6.530 0.994 1.00 95.75 112 VAL A C 1
ATOM 864 O O . VAL A 1 112 ? -3.655 5.784 0.146 1.00 95.75 112 VAL A O 1
ATOM 867 N N . VAL A 1 113 ? -2.162 7.366 0.737 1.00 96.31 113 VAL A N 1
ATOM 868 C CA . VAL A 1 113 ? -1.497 7.483 -0.563 1.00 96.31 113 VAL A CA 1
ATOM 869 C C . VAL A 1 113 ? -0.041 7.062 -0.381 1.00 96.31 113 VAL A C 1
ATOM 871 O O . VAL A 1 113 ? 0.774 7.866 0.071 1.00 96.31 113 VAL A O 1
ATOM 874 N N . PRO A 1 114 ? 0.285 5.784 -0.617 1.00 95.25 114 PRO A N 1
ATOM 875 C CA . PRO A 1 114 ? 1.654 5.311 -0.489 1.00 95.25 114 PRO A CA 1
ATOM 876 C C . PRO A 1 114 ? 2.519 5.760 -1.667 1.00 95.25 114 PRO A C 1
ATOM 878 O O . PRO A 1 114 ? 2.025 6.009 -2.763 1.00 95.25 114 PRO A O 1
ATOM 881 N N . GLU A 1 115 ? 3.830 5.769 -1.451 1.00 93.31 115 GLU A N 1
ATOM 882 C CA . GLU A 1 115 ? 4.831 5.992 -2.489 1.00 93.31 115 GLU A CA 1
ATOM 883 C C . GLU A 1 115 ? 5.959 4.970 -2.325 1.00 93.31 115 GLU A C 1
ATOM 885 O O . GLU A 1 115 ? 6.457 4.7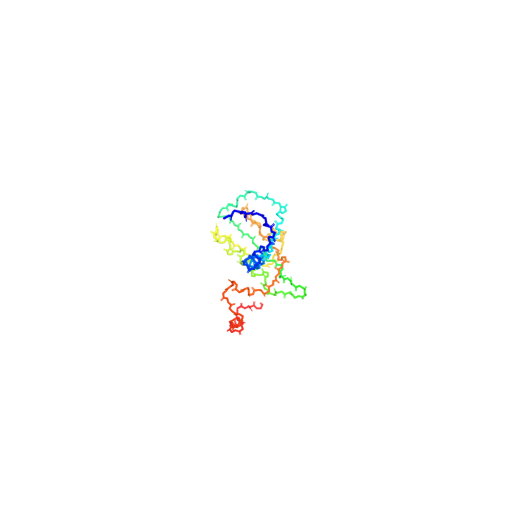43 -1.219 1.00 93.31 115 GLU A O 1
ATOM 890 N N . ILE A 1 116 ? 6.351 4.320 -3.424 1.00 92.56 116 ILE A N 1
ATOM 891 C CA . ILE A 1 116 ? 7.479 3.388 -3.427 1.00 92.56 116 ILE A CA 1
ATOM 892 C C . ILE A 1 116 ? 8.733 4.173 -3.796 1.00 92.56 116 ILE A C 1
ATOM 894 O O . ILE A 1 116 ? 8.979 4.442 -4.967 1.00 92.56 116 ILE A O 1
ATOM 898 N N . LEU A 1 117 ? 9.546 4.503 -2.793 1.00 89.94 117 LEU A N 1
ATOM 899 C CA . LEU A 1 117 ? 10.818 5.200 -3.012 1.00 89.94 117 LEU A CA 1
ATOM 900 C C . LEU A 1 117 ? 11.883 4.288 -3.631 1.00 89.94 117 LEU A C 1
ATOM 902 O O . LEU A 1 117 ? 12.745 4.745 -4.374 1.00 89.94 117 LEU A O 1
ATOM 906 N N . HIS A 1 118 ? 11.848 2.999 -3.288 1.00 84.81 118 HIS A N 1
ATOM 907 C CA . HIS A 1 118 ? 12.860 2.030 -3.693 1.00 84.81 118 HIS A CA 1
ATOM 908 C C . HIS A 1 118 ? 12.298 0.613 -3.689 1.00 84.81 118 HIS A C 1
ATOM 910 O O . HIS A 1 118 ? 11.610 0.232 -2.741 1.00 84.81 118 HIS A O 1
ATOM 916 N N . TRP A 1 119 ? 12.620 -0.186 -4.709 1.00 86.06 119 TRP A N 1
ATOM 917 C CA . TRP A 1 119 ? 12.217 -1.592 -4.774 1.00 86.06 119 TRP A CA 1
ATOM 918 C C . TRP A 1 119 ? 13.348 -2.474 -5.287 1.00 86.06 119 TRP A C 1
ATOM 920 O O . TRP A 1 119 ? 13.779 -2.356 -6.429 1.00 86.06 119 TRP A O 1
ATOM 930 N N . GLU A 1 120 ? 13.806 -3.410 -4.465 1.00 79.25 120 GLU A N 1
ATOM 931 C CA . GLU A 1 120 ? 14.838 -4.371 -4.846 1.00 79.25 120 GLU A CA 1
ATOM 932 C C . GLU A 1 120 ? 14.348 -5.794 -4.593 1.00 79.25 120 GLU A C 1
ATOM 934 O O . GLU A 1 120 ? 13.743 -6.086 -3.562 1.00 79.25 120 GLU A O 1
ATOM 939 N N . ASP A 1 121 ? 14.669 -6.703 -5.512 1.00 70.06 121 ASP A N 1
ATOM 940 C CA . ASP A 1 121 ? 14.452 -8.135 -5.317 1.00 70.06 121 ASP A CA 1
ATOM 941 C C . ASP A 1 121 ? 15.517 -8.684 -4.358 1.00 70.06 121 ASP A C 1
ATOM 943 O O . ASP A 1 121 ? 16.602 -9.130 -4.748 1.00 70.06 121 ASP A O 1
ATOM 947 N N . ARG A 1 122 ? 15.246 -8.550 -3.059 1.00 67.44 122 ARG A N 1
ATOM 948 C CA . ARG A 1 122 ? 16.116 -9.046 -1.994 1.00 67.44 122 ARG A CA 1
ATOM 949 C C . ARG A 1 122 ? 15.429 -10.210 -1.294 1.00 67.44 122 ARG A C 1
ATOM 951 O O . ARG A 1 122 ? 14.732 -10.032 -0.301 1.00 67.44 122 ARG A O 1
ATOM 958 N N . ALA A 1 123 ? 15.742 -11.428 -1.719 1.00 54.06 123 ALA A N 1
ATOM 959 C CA . ALA A 1 123 ? 15.765 -12.548 -0.788 1.00 54.06 123 ALA A CA 1
ATOM 960 C C . ALA A 1 123 ? 16.994 -12.374 0.110 1.00 54.06 123 ALA A C 1
ATOM 962 O O . ALA A 1 123 ? 18.080 -12.875 -0.190 1.00 54.06 123 ALA A O 1
ATOM 963 N N . THR A 1 124 ? 16.871 -11.569 1.165 1.00 54.06 124 THR A N 1
ATOM 964 C CA . THR A 1 124 ? 17.922 -11.525 2.184 1.00 54.06 124 THR A CA 1
ATOM 965 C C . THR A 1 124 ? 17.984 -12.899 2.848 1.00 54.06 124 THR A C 1
ATOM 967 O O . THR A 1 124 ? 16.960 -13.564 3.011 1.00 54.06 124 THR A O 1
ATOM 970 N N . GLU A 1 125 ? 19.172 -13.365 3.232 1.00 43.69 125 GLU A N 1
ATOM 971 C CA . GLU A 1 125 ? 19.337 -14.667 3.905 1.00 43.69 125 GLU A CA 1
ATOM 972 C C . GLU A 1 125 ? 18.544 -14.751 5.223 1.00 43.69 125 GLU A C 1
ATOM 974 O O . GLU A 1 125 ? 18.231 -15.835 5.708 1.00 43.69 125 GLU A O 1
ATOM 979 N N . TRP A 1 126 ? 18.119 -13.601 5.750 1.00 40.19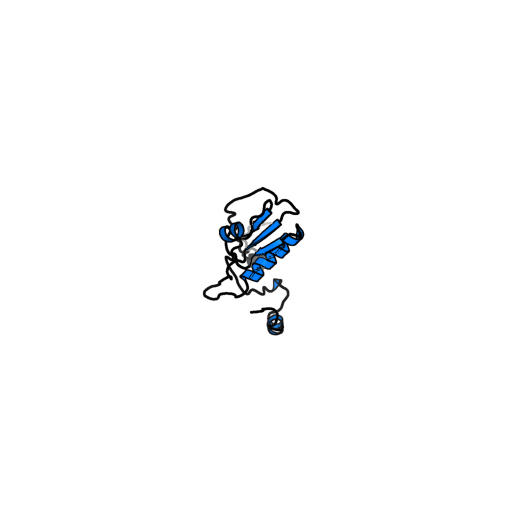 126 TRP A N 1
ATOM 980 C CA . TRP A 1 126 ? 17.234 -13.462 6.905 1.00 40.19 126 TRP A CA 1
ATOM 981 C C . TRP A 1 126 ? 15.768 -13.823 6.615 1.00 40.19 126 TRP A C 1
ATOM 983 O O . TRP A 1 126 ? 14.995 -14.007 7.548 1.00 40.19 126 TRP A O 1
ATOM 993 N N . SER A 1 127 ? 15.377 -13.983 5.345 1.00 55.50 127 SER A N 1
ATOM 994 C CA . SER A 1 127 ? 14.066 -14.531 4.962 1.00 55.50 127 SER A CA 1
ATOM 995 C C . SER A 1 127 ? 13.958 -16.049 5.180 1.00 55.50 127 SER A C 1
ATOM 997 O O . SER A 1 127 ? 12.876 -16.611 5.033 1.00 55.50 127 SER A O 1
ATOM 999 N N . GLY A 1 128 ? 15.067 -16.740 5.491 1.00 51.38 128 GLY A N 1
ATOM 1000 C CA . GLY A 1 128 ? 15.108 -18.202 5.648 1.00 51.38 128 GLY A CA 1
ATOM 1001 C C . GLY A 1 128 ? 14.889 -18.986 4.342 1.00 51.38 128 GLY A C 1
ATOM 1002 O O . GLY A 1 128 ? 14.860 -20.220 4.344 1.00 51.38 128 GLY A O 1
ATOM 1003 N N . ILE A 1 129 ? 14.748 -18.293 3.207 1.00 55.78 129 ILE A N 1
ATOM 1004 C CA . ILE A 1 129 ? 14.553 -18.890 1.887 1.00 55.78 129 ILE A CA 1
ATOM 1005 C C . ILE A 1 129 ? 15.898 -18.899 1.157 1.00 55.78 129 ILE A C 1
ATOM 1007 O O . ILE A 1 129 ? 16.417 -17.870 0.735 1.00 55.78 129 ILE A O 1
ATOM 1011 N N . HIS A 1 130 ? 16.476 -20.088 0.986 1.00 50.09 130 HIS A N 1
ATOM 1012 C CA . HIS A 1 130 ? 17.722 -20.257 0.237 1.00 50.09 130 HIS A CA 1
ATOM 1013 C C . HIS A 1 130 ? 17.517 -19.916 -1.256 1.00 50.09 130 HIS A C 1
ATOM 1015 O O . HIS A 1 130 ? 16.499 -20.294 -1.839 1.00 50.09 130 HIS A O 1
ATOM 1021 N N . LYS A 1 131 ? 18.481 -19.256 -1.919 1.00 54.25 131 LYS A N 1
ATOM 1022 C CA . LYS A 1 131 ? 18.365 -18.856 -3.344 1.00 54.25 131 LYS A CA 1
ATOM 1023 C C . LYS A 1 131 ? 18.051 -20.028 -4.288 1.00 54.25 131 LYS A C 1
ATOM 1025 O O . LYS A 1 131 ? 17.283 -19.864 -5.231 1.00 54.25 131 LYS A O 1
ATOM 1030 N N . SER A 1 132 ? 18.546 -21.235 -4.002 1.00 53.91 132 SER A N 1
ATOM 1031 C CA . SER A 1 132 ? 18.221 -22.446 -4.781 1.00 53.91 132 SER A CA 1
ATOM 1032 C C . SER A 1 132 ? 16.808 -23.002 -4.529 1.00 53.91 132 SER A C 1
ATOM 1034 O O . SER A 1 132 ? 16.403 -23.996 -5.137 1.00 53.91 132 SER A O 1
ATOM 1036 N N . ARG A 1 133 ? 16.099 -22.466 -3.528 1.00 52.72 133 ARG A N 1
ATOM 1037 C CA . ARG A 1 133 ? 14.690 -22.754 -3.247 1.00 52.72 133 ARG A CA 1
ATOM 1038 C C . ARG A 1 133 ? 13.803 -21.792 -4.036 1.00 52.72 133 ARG A C 1
ATOM 1040 O O . ARG A 1 133 ? 12.837 -22.262 -4.612 1.00 52.72 133 ARG A O 1
ATOM 1047 N N . LEU A 1 134 ? 14.190 -20.521 -4.192 1.00 53.38 134 LEU A N 1
ATOM 1048 C CA . LEU A 1 134 ? 13.520 -19.560 -5.089 1.00 53.38 134 LEU A CA 1
ATOM 1049 C C . LEU A 1 134 ? 13.515 -20.000 -6.559 1.00 53.38 134 LEU A C 1
ATOM 1051 O O . LEU A 1 134 ? 12.506 -19.833 -7.232 1.00 53.38 134 LEU A O 1
ATOM 1055 N N . SER A 1 135 ? 14.587 -20.633 -7.046 1.00 55.16 135 SER A N 1
ATOM 1056 C CA . SER A 1 135 ? 14.622 -21.194 -8.408 1.00 55.16 135 SER A CA 1
ATOM 1057 C C . SER A 1 135 ? 13.761 -22.451 -8.599 1.00 55.16 135 SER A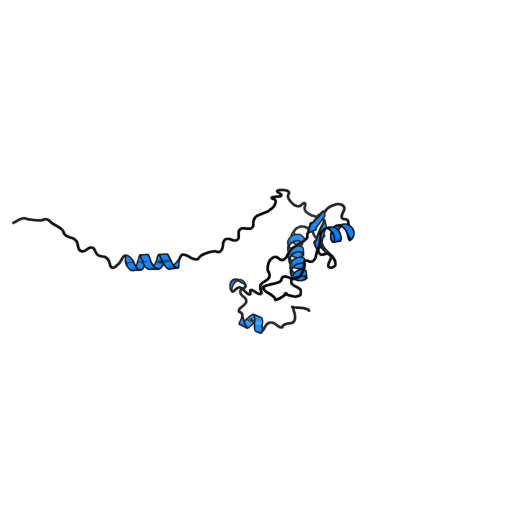 C 1
ATOM 1059 O O . SER A 1 135 ? 13.519 -22.853 -9.735 1.00 55.16 135 SER A O 1
ATOM 1061 N N . ARG A 1 136 ? 13.311 -23.076 -7.501 1.00 55.62 136 ARG A N 1
ATOM 1062 C CA . ARG A 1 136 ? 12.426 -24.253 -7.481 1.00 55.62 136 ARG A CA 1
ATOM 1063 C C . ARG A 1 136 ? 10.996 -23.936 -7.052 1.00 55.62 136 ARG A C 1
ATOM 1065 O O . ARG A 1 136 ? 10.148 -24.821 -7.130 1.00 55.62 136 ARG A O 1
ATOM 1072 N N . LEU A 1 137 ? 10.719 -22.712 -6.602 1.00 52.16 137 LEU A N 1
ATOM 1073 C CA . LEU A 1 137 ? 9.348 -22.278 -6.383 1.00 52.16 137 LEU A CA 1
ATOM 1074 C C . LEU A 1 137 ? 8.678 -22.142 -7.753 1.00 52.16 137 LEU A C 1
ATOM 1076 O O . LEU A 1 137 ? 9.272 -21.563 -8.670 1.00 52.16 137 LEU A O 1
ATOM 1080 N N . PRO A 1 138 ? 7.466 -22.690 -7.927 1.00 43.59 138 PRO A N 1
ATOM 1081 C CA . PRO A 1 138 ? 6.750 -22.518 -9.172 1.00 43.59 138 PRO A CA 1
ATOM 1082 C C . PRO A 1 138 ? 6.566 -21.012 -9.400 1.00 43.59 138 PRO A C 1
ATOM 1084 O O . PRO A 1 138 ? 6.117 -20.286 -8.511 1.00 43.59 138 PRO A O 1
ATOM 1087 N N . LYS A 1 139 ? 6.948 -20.531 -10.591 1.00 52.16 139 LYS A N 1
ATOM 1088 C CA . LYS A 1 139 ? 6.764 -19.138 -11.043 1.00 52.16 139 LYS A CA 1
ATOM 1089 C C . LYS A 1 139 ? 5.276 -18.806 -11.265 1.00 52.16 139 LYS A C 1
ATOM 1091 O O . LYS A 1 139 ? 4.914 -18.218 -12.277 1.00 52.16 139 LYS A O 1
ATOM 1096 N N . THR A 1 140 ? 4.393 -19.241 -10.374 1.00 44.22 140 THR A N 1
ATOM 1097 C CA . THR A 1 140 ? 2.936 -19.142 -10.526 1.00 44.22 140 THR A CA 1
ATOM 1098 C C . THR A 1 140 ? 2.266 -18.295 -9.456 1.00 44.22 140 THR A C 1
ATOM 1100 O O . THR A 1 140 ? 1.047 -18.205 -9.453 1.00 44.22 140 THR A O 1
ATOM 1103 N N . THR A 1 141 ? 3.027 -17.578 -8.629 1.00 43.25 141 THR A N 1
ATOM 1104 C CA . THR A 1 141 ? 2.460 -16.506 -7.791 1.00 43.25 141 THR A CA 1
ATOM 1105 C C . THR A 1 141 ? 3.263 -15.216 -7.929 1.00 43.25 141 THR A C 1
ATOM 1107 O O . THR A 1 141 ? 3.614 -14.557 -6.962 1.00 43.25 141 THR A O 1
ATOM 1110 N N . ILE A 1 142 ? 3.579 -14.875 -9.176 1.00 42.41 142 ILE A N 1
ATOM 1111 C CA . ILE A 1 142 ? 3.765 -13.493 -9.623 1.00 42.41 142 ILE A CA 1
ATOM 1112 C C . ILE A 1 142 ? 2.841 -13.386 -10.836 1.00 42.41 142 ILE A C 1
ATOM 1114 O O . ILE A 1 142 ? 3.238 -13.641 -11.973 1.00 42.41 142 ILE A O 1
ATOM 1118 N N . SER A 1 143 ? 1.547 -13.207 -10.574 1.00 32.22 143 SER A N 1
ATOM 1119 C CA . SER A 1 143 ? 0.555 -13.050 -11.632 1.00 32.22 143 SER A CA 1
ATOM 1120 C C . SER A 1 143 ? 0.702 -11.654 -12.233 1.00 32.22 143 SER A C 1
ATOM 1122 O O . SER A 1 143 ? 0.407 -10.675 -11.553 1.00 32.22 143 SER A O 1
ATOM 1124 N N . ARG A 1 144 ? 1.241 -11.668 -13.459 1.00 39.81 144 ARG A N 1
ATOM 1125 C CA . ARG A 1 144 ? 1.228 -10.690 -14.565 1.00 39.81 144 ARG A CA 1
ATOM 1126 C C . ARG A 1 144 ? 0.573 -9.337 -14.317 1.00 39.81 144 ARG A C 1
ATOM 1128 O O . ARG A 1 144 ? -0.623 -9.327 -13.964 1.00 39.81 144 ARG A O 1
#